Protein AF-A0A2M8Y2H8-F1 (afdb_monomer_lite)

Structure (mmCIF, N/CA/C/O backbone):
data_AF-A0A2M8Y2H8-F1
#
_entry.id   AF-A0A2M8Y2H8-F1
#
loop_
_atom_site.group_PDB
_atom_site.id
_atom_site.type_symbol
_atom_site.label_atom_id
_atom_site.label_alt_id
_atom_site.label_comp_id
_atom_site.label_asym_id
_atom_site.label_entity_id
_atom_site.label_seq_id
_atom_site.pdbx_PDB_ins_code
_atom_site.Cartn_x
_atom_site.Cartn_y
_atom_site.Cartn_z
_atom_site.occupancy
_atom_site.B_iso_or_equiv
_atom_site.auth_seq_id
_atom_site.auth_comp_id
_atom_site.auth_asym_id
_atom_site.auth_atom_id
_atom_site.pdbx_PDB_model_num
ATOM 1 N N . MET A 1 1 ? 8.170 12.080 -4.387 1.00 85.19 1 MET A N 1
ATOM 2 C CA . MET A 1 1 ? 7.043 11.181 -4.057 1.00 85.19 1 MET A CA 1
ATOM 3 C C . MET A 1 1 ? 5.766 11.998 -4.118 1.00 85.19 1 MET A C 1
ATOM 5 O O . MET A 1 1 ? 5.755 13.094 -3.574 1.00 85.19 1 MET A O 1
ATOM 9 N N . LYS A 1 2 ? 4.737 11.509 -4.805 1.00 93.50 2 LYS A N 1
ATOM 10 C CA . LYS A 1 2 ? 3.448 12.174 -5.000 1.00 93.50 2 LYS A CA 1
ATOM 11 C C . LYS A 1 2 ? 2.327 11.183 -4.692 1.00 93.50 2 LYS A C 1
ATOM 13 O O . LYS A 1 2 ? 2.408 10.032 -5.113 1.00 93.50 2 LYS A O 1
ATOM 18 N N . ILE A 1 3 ? 1.293 11.634 -3.989 1.00 95.69 3 ILE A N 1
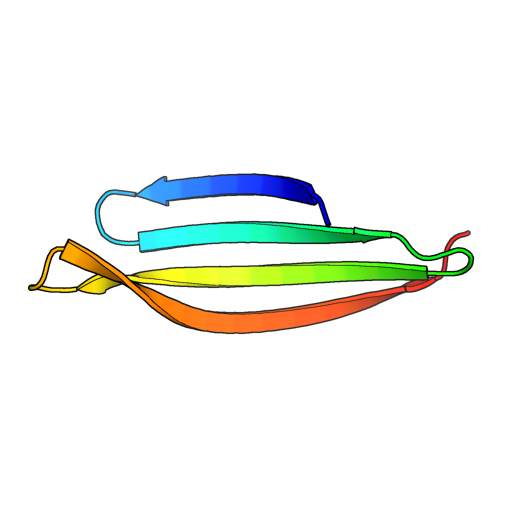ATOM 19 C CA . ILE A 1 3 ? 0.035 10.893 -3.883 1.00 95.69 3 ILE A CA 1
ATOM 20 C C . ILE A 1 3 ? -0.733 11.119 -5.189 1.00 95.69 3 ILE A C 1
ATOM 22 O O . ILE A 1 3 ? -1.013 12.260 -5.551 1.00 95.69 3 ILE A O 1
ATOM 26 N N . GLU A 1 4 ? -0.999 10.051 -5.934 1.00 95.19 4 GLU A N 1
ATOM 27 C CA . GLU A 1 4 ? -1.753 10.119 -7.189 1.00 95.19 4 GLU A CA 1
ATOM 28 C C . GLU A 1 4 ? -3.257 10.088 -6.953 1.00 95.19 4 GLU A C 1
ATOM 30 O O . GLU A 1 4 ? -3.993 10.818 -7.611 1.00 95.19 4 GLU A O 1
ATOM 35 N N . SER A 1 5 ? -3.700 9.238 -6.029 1.00 96.94 5 SER A N 1
ATOM 36 C CA . SER A 1 5 ? -5.103 9.102 -5.664 1.00 96.94 5 SER A CA 1
ATOM 37 C C . SER A 1 5 ? -5.239 8.586 -4.239 1.00 96.94 5 SER A C 1
ATOM 39 O O . SER A 1 5 ? -4.394 7.829 -3.753 1.00 96.94 5 SER A O 1
ATOM 41 N N . ILE A 1 6 ? -6.331 8.992 -3.606 1.00 96.81 6 ILE A N 1
ATOM 42 C CA . ILE A 1 6 ? -6.843 8.437 -2.359 1.00 96.81 6 ILE A CA 1
ATOM 43 C C . ILE A 1 6 ? -8.295 8.077 -2.651 1.00 96.81 6 ILE A C 1
ATOM 45 O O . ILE A 1 6 ? -9.027 8.908 -3.185 1.00 96.81 6 ILE A O 1
ATOM 49 N N . ASP A 1 7 ? -8.660 6.838 -2.366 1.00 96.69 7 ASP A N 1
ATOM 50 C CA . ASP A 1 7 ? -10.035 6.354 -2.379 1.00 96.69 7 ASP A CA 1
ATOM 51 C C . ASP A 1 7 ? -10.315 5.779 -0.993 1.00 96.69 7 ASP A C 1
ATOM 53 O O . ASP A 1 7 ? -9.655 4.824 -0.582 1.00 96.69 7 ASP A O 1
ATOM 57 N N . ASP A 1 8 ? -11.203 6.406 -0.233 1.00 94.31 8 ASP A N 1
ATOM 58 C CA . ASP A 1 8 ? -11.487 6.038 1.149 1.00 94.31 8 ASP A CA 1
ATOM 59 C C . ASP A 1 8 ? -12.978 5.787 1.385 1.00 94.31 8 ASP A C 1
ATOM 61 O O . ASP A 1 8 ? -13.857 6.380 0.763 1.00 94.31 8 ASP A O 1
ATOM 65 N N . CYS A 1 9 ? -13.250 4.856 2.294 1.00 91.75 9 CYS A N 1
ATOM 66 C CA . CYS A 1 9 ? -14.577 4.495 2.760 1.00 91.75 9 CYS A CA 1
ATOM 67 C C . CYS A 1 9 ? -14.504 4.268 4.269 1.00 91.75 9 CYS A 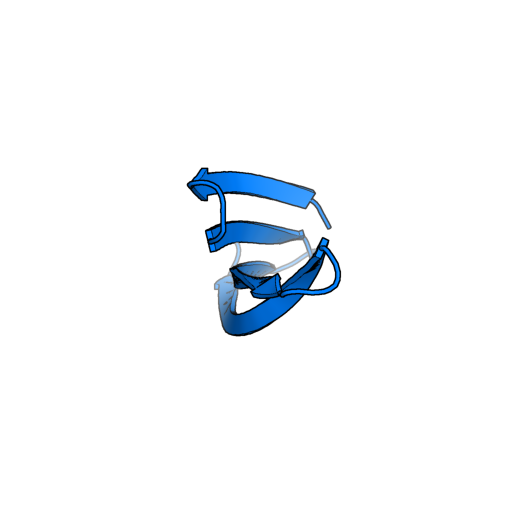C 1
ATOM 69 O O . CYS A 1 9 ? -14.227 3.153 4.717 1.00 91.75 9 CYS A O 1
ATOM 71 N N . GLU A 1 10 ? -14.714 5.349 5.025 1.00 92.56 10 GLU A N 1
ATOM 72 C CA . GLU A 1 10 ? -14.755 5.441 6.495 1.00 92.56 10 GLU A CA 1
ATOM 73 C C . GLU A 1 10 ? -13.552 4.810 7.216 1.00 92.56 10 GLU A C 1
ATOM 75 O O . GLU A 1 10 ? -12.685 5.508 7.731 1.00 92.56 10 GLU A O 1
ATOM 80 N N . THR A 1 11 ? -13.506 3.481 7.261 1.00 96.56 11 THR A N 1
ATOM 81 C CA . THR A 1 11 ? -12.510 2.675 7.973 1.00 96.56 11 THR A CA 1
ATOM 82 C C . THR A 1 11 ? -11.460 2.054 7.059 1.00 96.56 11 THR A C 1
ATOM 84 O O . THR A 1 11 ? -10.511 1.459 7.558 1.00 96.56 11 THR A O 1
ATOM 87 N N . ILE A 1 12 ? -11.591 2.172 5.736 1.00 96.50 12 ILE A N 1
ATOM 88 C CA . ILE A 1 12 ? -10.644 1.619 4.760 1.00 96.50 12 ILE A CA 1
ATOM 89 C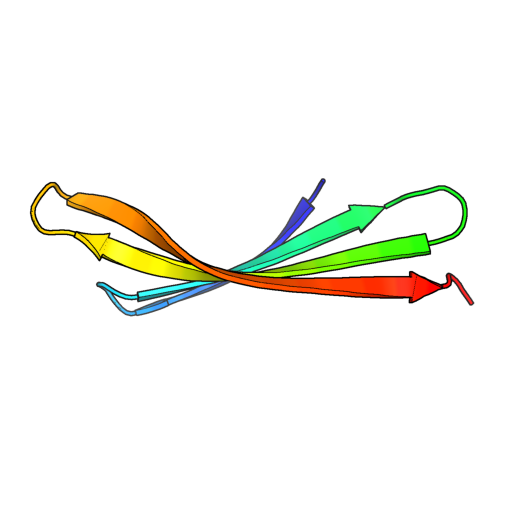 C . ILE A 1 12 ? -10.201 2.726 3.807 1.00 96.50 12 ILE A C 1
ATOM 91 O O . ILE A 1 12 ? -11.022 3.520 3.362 1.00 96.50 12 ILE A O 1
ATOM 95 N N . ALA A 1 13 ? -8.916 2.751 3.455 1.00 97.62 13 ALA A N 1
ATOM 96 C CA . ALA A 1 13 ? -8.385 3.655 2.443 1.00 97.62 13 ALA A CA 1
ATOM 97 C C . ALA A 1 13 ? -7.437 2.936 1.479 1.00 97.62 13 ALA A C 1
ATOM 99 O O . ALA A 1 13 ? -6.624 2.096 1.864 1.00 97.62 13 ALA A O 1
ATOM 100 N N . MET A 1 14 ? -7.522 3.303 0.208 1.00 97.38 14 MET A N 1
ATOM 101 C CA . MET A 1 14 ? -6.648 2.889 -0.878 1.00 97.38 14 MET A CA 1
ATOM 102 C C . MET A 1 14 ? -5.864 4.103 -1.368 1.00 97.38 14 MET A C 1
ATOM 104 O O . MET A 1 14 ? -6.418 5.049 -1.922 1.00 97.38 14 MET A O 1
ATOM 108 N N . VAL A 1 15 ? -4.547 4.077 -1.174 1.00 97.44 15 VAL A N 1
ATOM 109 C CA . VAL A 1 15 ? -3.652 5.185 -1.517 1.00 97.44 15 VAL A CA 1
ATOM 110 C C . VAL A 1 15 ? -2.689 4.752 -2.611 1.00 97.44 15 VAL A C 1
ATOM 112 O O . VAL A 1 15 ? -1.873 3.844 -2.427 1.00 97.44 15 VAL A O 1
ATOM 115 N N . LYS A 1 16 ? -2.745 5.441 -3.752 1.00 97.00 16 LYS A N 1
ATOM 116 C CA . LYS A 1 16 ? -1.779 5.274 -4.838 1.00 97.00 16 LYS A CA 1
ATOM 117 C C . LYS A 1 16 ? -0.674 6.314 -4.704 1.00 97.00 16 LYS A C 1
ATOM 119 O O . LYS A 1 16 ? -0.925 7.517 -4.767 1.00 97.00 16 LYS A O 1
ATOM 124 N N . LEU A 1 17 ? 0.561 5.854 -4.560 1.00 95.94 17 LEU A N 1
ATOM 125 C CA . LEU A 1 17 ? 1.765 6.675 -4.495 1.00 95.94 17 LEU A CA 1
ATOM 126 C C . LEU A 1 17 ? 2.592 6.488 -5.763 1.00 95.94 17 LEU A C 1
ATOM 128 O O . LEU A 1 17 ? 2.738 5.373 -6.258 1.00 95.94 17 LEU A O 1
ATOM 132 N N . ARG A 1 18 ? 3.193 7.571 -6.253 1.00 93.75 18 ARG A N 1
ATOM 133 C CA . ARG A 1 18 ? 4.209 7.534 -7.305 1.00 93.75 18 ARG A CA 1
ATOM 134 C C . ARG A 1 18 ? 5.489 8.207 -6.833 1.00 93.75 18 ARG A C 1
ATOM 136 O O . ARG A 1 18 ? 5.486 9.342 -6.351 1.00 93.75 18 ARG A O 1
ATOM 143 N N . LEU A 1 19 ? 6.610 7.526 -7.008 1.00 92.38 19 LEU A N 1
ATOM 144 C CA . LEU A 1 19 ? 7.942 8.098 -6.911 1.00 92.38 19 LEU A CA 1
ATOM 145 C C . LEU A 1 19 ? 8.565 8.099 -8.307 1.00 92.38 19 LEU A C 1
ATOM 147 O O . LEU A 1 19 ? 8.687 7.063 -8.954 1.00 92.38 19 LEU A O 1
ATOM 151 N N . GLU A 1 20 ? 8.935 9.283 -8.776 1.00 86.88 20 GLU A N 1
ATOM 152 C CA . GLU A 1 20 ? 9.590 9.445 -10.069 1.00 86.88 20 GLU A CA 1
ATOM 153 C C . GLU A 1 20 ? 11.107 9.333 -9.905 1.00 86.88 20 GLU A C 1
ATOM 155 O O . GLU A 1 20 ? 11.678 9.961 -9.013 1.00 86.88 20 GLU A O 1
ATOM 160 N N . SER A 1 21 ? 11.755 8.560 -10.777 1.00 85.75 21 SER A N 1
ATOM 161 C CA . SER A 1 21 ? 13.207 8.583 -10.980 1.00 85.75 21 SER A CA 1
ATOM 162 C C . SER A 1 21 ? 13.539 9.027 -12.409 1.00 85.75 21 SER A C 1
ATOM 164 O O . SER A 1 21 ? 12.636 9.277 -13.209 1.00 85.75 21 SER A O 1
ATOM 166 N N . SER A 1 22 ? 14.820 9.170 -12.755 1.00 83.56 22 SER A N 1
ATOM 167 C CA . SER A 1 22 ? 15.243 9.539 -14.116 1.00 83.56 22 SER 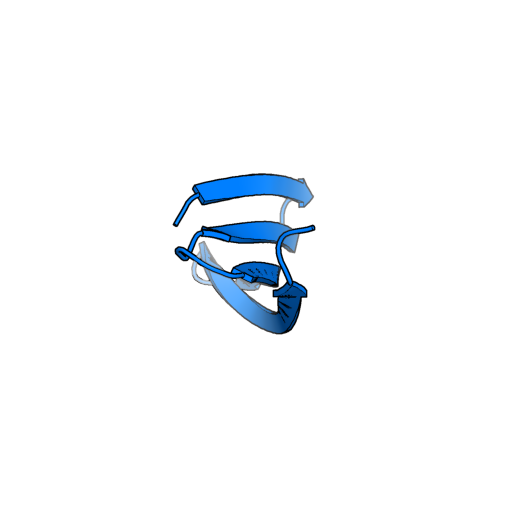A CA 1
ATOM 168 C C . SER A 1 22 ? 14.780 8.532 -15.174 1.00 83.56 22 SER A C 1
ATOM 170 O O . SER A 1 22 ? 14.391 8.943 -16.262 1.00 83.56 22 SER A O 1
ATOM 172 N N . GLU A 1 23 ? 14.750 7.242 -14.835 1.00 85.25 23 GLU A N 1
ATOM 173 C CA . GLU A 1 23 ? 14.547 6.138 -15.788 1.00 85.25 23 GLU A CA 1
ATOM 174 C C . GLU A 1 23 ? 13.263 5.334 -15.539 1.00 85.25 23 GLU A C 1
ATOM 176 O O . GLU A 1 23 ? 12.778 4.643 -16.430 1.00 85.25 23 GLU A O 1
ATOM 181 N N . ASN A 1 24 ? 12.685 5.419 -14.339 1.00 88.44 24 ASN A N 1
ATOM 182 C CA . ASN A 1 24 ? 11.551 4.592 -13.934 1.00 88.44 24 ASN A CA 1
ATOM 183 C C . ASN A 1 24 ? 10.502 5.406 -13.161 1.00 88.44 24 ASN A C 1
ATOM 185 O O . ASN A 1 24 ? 10.781 6.450 -12.563 1.00 88.44 24 ASN A O 1
ATOM 189 N N . TYR A 1 25 ? 9.281 4.889 -13.141 1.00 89.62 25 TYR A N 1
ATOM 190 C CA . TYR A 1 25 ? 8.247 5.222 -12.178 1.00 89.62 25 TYR A CA 1
ATOM 191 C C . TYR A 1 25 ? 8.124 4.075 -11.182 1.00 89.62 25 TYR A C 1
ATOM 193 O O . TYR A 1 25 ? 7.897 2.929 -11.552 1.00 89.62 25 TYR A O 1
ATOM 201 N N . PHE A 1 26 ? 8.246 4.388 -9.901 1.00 93.88 26 PHE A N 1
ATOM 202 C CA . PHE A 1 26 ? 7.895 3.462 -8.835 1.00 93.88 26 PHE A CA 1
ATOM 203 C C . PHE A 1 26 ? 6.477 3.796 -8.401 1.00 93.88 26 PHE A C 1
ATOM 205 O O . PHE A 1 26 ? 6.227 4.884 -7.876 1.00 93.88 26 PHE A O 1
ATOM 212 N N . VAL A 1 27 ? 5.542 2.889 -8.652 1.00 94.06 27 VAL A N 1
ATOM 213 C CA . VAL A 1 27 ? 4.136 3.056 -8.290 1.00 94.06 27 VAL A CA 1
ATOM 214 C C . VAL A 1 27 ? 3.819 2.091 -7.161 1.00 94.06 27 VAL A C 1
ATOM 216 O O . VAL A 1 27 ? 4.154 0.914 -7.229 1.00 94.06 27 VAL A O 1
ATOM 219 N N . SER A 1 28 ? 3.185 2.587 -6.107 1.00 95.81 28 SER A N 1
ATOM 220 C CA . SER A 1 28 ? 2.789 1.784 -4.959 1.00 95.81 28 SER A CA 1
ATOM 221 C C . SER A 1 28 ? 1.304 1.958 -4.671 1.00 95.81 28 SER A C 1
ATOM 223 O O . SER A 1 28 ? 0.810 3.079 -4.586 1.00 95.81 28 SER A O 1
ATOM 225 N N . PHE A 1 29 ? 0.603 0.843 -4.504 1.00 96.38 29 PHE A N 1
ATOM 226 C CA . PHE A 1 29 ? -0.789 0.777 -4.084 1.00 96.38 29 PHE A CA 1
ATOM 227 C C . PHE A 1 29 ? -0.817 0.316 -2.626 1.00 96.38 29 PHE A C 1
ATOM 229 O O . PHE A 1 29 ? -0.300 -0.751 -2.301 1.00 96.38 29 PHE A O 1
ATOM 236 N N . ASN A 1 30 ? -1.364 1.150 -1.746 1.00 97.31 30 ASN A N 1
ATOM 237 C CA . ASN A 1 30 ? -1.334 0.959 -0.299 1.00 97.31 30 ASN A CA 1
ATOM 238 C C . ASN A 1 30 ? -2.753 0.828 0.223 1.00 97.31 30 ASN A C 1
ATOM 240 O O . ASN A 1 30 ? -3.540 1.754 0.039 1.00 97.31 30 ASN A O 1
ATOM 244 N N . SER A 1 31 ? -3.069 -0.284 0.877 1.00 97.25 31 SER A N 1
ATOM 245 C CA . SER A 1 31 ? -4.345 -0.465 1.571 1.00 97.25 31 SER A CA 1
ATOM 246 C C . SER A 1 31 ? -4.142 -0.196 3.054 1.00 97.25 31 SER A C 1
ATOM 248 O O . SER A 1 31 ? -3.240 -0.769 3.674 1.00 97.25 31 SER A O 1
ATOM 250 N N . LEU A 1 32 ? -4.976 0.670 3.614 1.00 97.88 32 LEU A N 1
ATOM 251 C CA . LEU A 1 32 ? -4.959 1.057 5.013 1.00 97.88 32 LEU A CA 1
ATOM 252 C C . LEU A 1 32 ? -6.307 0.754 5.661 1.00 97.88 32 LEU A C 1
ATOM 254 O O . LEU A 1 32 ? -7.344 0.798 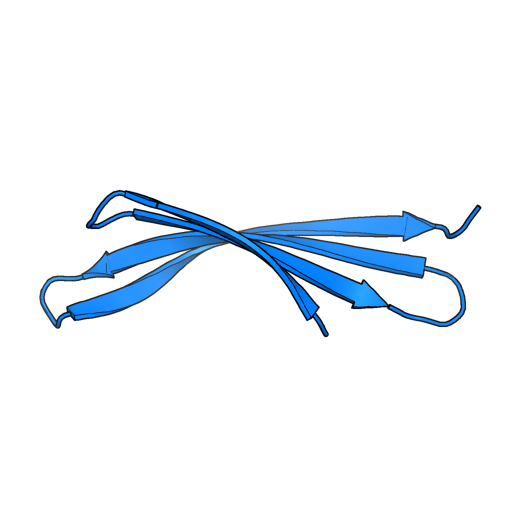5.000 1.00 97.88 32 LEU A O 1
ATOM 258 N N . VAL A 1 33 ? -6.272 0.482 6.961 1.00 97.88 33 VAL A N 1
ATOM 259 C CA . VAL A 1 33 ? -7.453 0.368 7.820 1.00 97.88 33 VAL A CA 1
ATOM 260 C C . VAL A 1 33 ? -7.330 1.349 8.983 1.00 97.88 33 VAL A C 1
ATOM 262 O O . VAL A 1 33 ? -6.228 1.541 9.496 1.00 97.88 33 VAL A O 1
ATOM 265 N N . LEU A 1 34 ? -8.429 1.982 9.376 1.00 97.62 34 LEU A N 1
ATOM 266 C CA . LEU A 1 34 ? -8.516 2.810 10.574 1.00 97.62 34 LEU A CA 1
ATOM 267 C C . LEU A 1 34 ? -8.782 1.894 11.771 1.00 97.62 34 LEU A C 1
ATOM 269 O O . LEU A 1 34 ? -9.781 1.171 11.784 1.00 97.62 34 LEU A O 1
ATOM 273 N N . ASP A 1 35 ? -7.877 1.875 12.744 1.00 95.62 35 ASP A N 1
ATOM 274 C CA . ASP A 1 35 ? -8.031 1.040 13.935 1.00 95.62 35 ASP A CA 1
ATOM 275 C C . ASP A 1 35 ? -8.883 1.704 15.035 1.00 95.62 35 ASP A C 1
ATOM 277 O O . ASP A 1 35 ? -9.397 2.815 14.887 1.00 95.62 35 ASP A O 1
ATOM 281 N N . ILE A 1 36 ? -9.053 0.996 16.157 1.00 96.56 36 ILE A N 1
ATOM 282 C CA . ILE A 1 36 ? -9.852 1.458 17.304 1.00 96.56 36 ILE A CA 1
ATOM 283 C C . ILE A 1 36 ? -9.253 2.676 18.019 1.00 96.56 36 ILE A C 1
ATOM 285 O O . ILE A 1 36 ? -9.965 3.355 18.757 1.00 96.56 36 ILE A O 1
ATOM 289 N N . ASP A 1 37 ? -7.971 2.955 17.786 1.00 97.75 37 ASP A N 1
ATOM 290 C CA . ASP A 1 37 ? -7.256 4.101 18.338 1.00 97.75 37 ASP A CA 1
ATOM 291 C C . ASP A 1 37 ? -7.340 5.319 17.392 1.00 97.75 37 ASP A C 1
ATOM 293 O O . ASP A 1 37 ? -6.746 6.363 17.658 1.00 97.75 37 ASP A O 1
ATOM 297 N N . ASN A 1 38 ? -8.143 5.222 16.321 1.00 95.56 38 ASN A N 1
ATOM 298 C CA . ASN A 1 38 ? -8.260 6.195 15.231 1.00 95.56 38 ASN A CA 1
ATOM 299 C C . ASN A 1 38 ? -6.941 6.425 14.476 1.00 95.56 38 ASN A C 1
ATOM 301 O O . ASN A 1 38 ? -6.694 7.519 13.961 1.00 95.56 38 ASN A O 1
ATOM 305 N N . GLU A 1 39 ? -6.103 5.394 14.365 1.00 97.69 39 GLU A N 1
ATOM 306 C CA . GLU A 1 39 ? -4.876 5.439 13.581 1.00 97.69 39 GLU A CA 1
ATOM 307 C C . GLU A 1 39 ? -4.995 4.616 12.296 1.00 97.69 39 GLU A C 1
ATOM 309 O O . GLU A 1 39 ? -5.430 3.464 12.288 1.00 97.69 39 GLU A O 1
ATOM 314 N N . TRP A 1 40 ? -4.556 5.197 11.178 1.00 96.94 40 TRP A N 1
ATOM 315 C CA . TRP A 1 40 ? -4.456 4.468 9.918 1.00 96.94 40 TRP A CA 1
ATOM 316 C C . TRP A 1 40 ? -3.264 3.510 9.948 1.00 96.94 40 TRP A C 1
ATOM 318 O O . TRP A 1 40 ? -2.110 3.928 10.071 1.00 96.94 40 TRP A O 1
ATOM 328 N N . LYS A 1 41 ? -3.532 2.218 9.774 1.00 97.38 41 LYS A N 1
ATOM 329 C CA . LYS A 1 41 ? -2.525 1.157 9.702 1.00 97.38 41 LYS A CA 1
ATOM 330 C C . LYS A 1 41 ? -2.438 0.607 8.288 1.00 97.38 41 LYS A C 1
ATOM 332 O O . LYS A 1 41 ? -3.448 0.264 7.680 1.00 97.38 41 LYS A O 1
ATOM 337 N N . LEU A 1 42 ? -1.219 0.489 7.773 1.00 96.62 42 LEU A N 1
ATOM 338 C CA . LEU A 1 42 ? -0.947 -0.153 6.490 1.00 96.62 42 LEU A CA 1
ATOM 339 C C . LEU A 1 42 ? -1.129 -1.671 6.622 1.00 96.62 42 LEU A C 1
ATOM 341 O O . LEU A 1 42 ? -0.421 -2.306 7.400 1.00 96.62 42 LEU A O 1
ATOM 345 N N . ILE A 1 43 ? -2.040 -2.250 5.842 1.00 96.69 43 ILE A N 1
ATOM 346 C CA . ILE A 1 43 ? -2.305 -3.700 5.829 1.00 96.69 43 ILE A CA 1
ATOM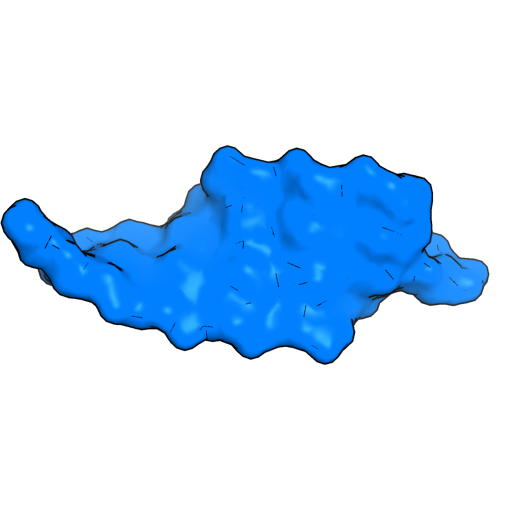 347 C C . ILE A 1 43 ? -1.826 -4.376 4.544 1.00 96.69 43 ILE A C 1
ATOM 349 O O . ILE A 1 43 ? -1.596 -5.584 4.523 1.00 96.69 43 ILE A O 1
ATOM 353 N N . ASN A 1 44 ? -1.656 -3.609 3.465 1.00 96.44 44 ASN A N 1
ATOM 354 C CA . ASN A 1 44 ? -1.096 -4.109 2.219 1.00 96.44 44 ASN A CA 1
ATOM 355 C C . ASN A 1 44 ? -0.298 -3.024 1.495 1.00 96.44 44 ASN A C 1
ATOM 357 O O . ASN A 1 44 ? -0.705 -1.864 1.456 1.00 96.44 44 ASN A O 1
ATOM 361 N N . ASN A 1 45 ? 0.815 -3.431 0.893 1.00 95.31 45 ASN A N 1
ATOM 362 C CA . ASN A 1 45 ? 1.620 -2.613 0.003 1.00 95.31 45 ASN A CA 1
ATOM 363 C C . ASN A 1 45 ? 1.984 -3.448 -1.226 1.00 95.31 45 ASN A C 1
ATOM 365 O O . ASN A 1 45 ? 2.695 -4.446 -1.110 1.00 95.31 45 ASN A O 1
ATOM 369 N N . LEU A 1 46 ? 1.516 -3.022 -2.396 1.00 95.62 46 LEU A N 1
ATOM 370 C CA . LEU A 1 46 ? 1.967 -3.544 -3.679 1.00 95.62 46 LEU A CA 1
ATOM 371 C C . LEU A 1 46 ? 2.797 -2.472 -4.376 1.00 95.62 46 LEU A C 1
ATOM 373 O O . LEU A 1 46 ? 2.266 -1.427 -4.750 1.00 95.62 46 LEU A O 1
ATOM 377 N N . ALA A 1 47 ? 4.088 -2.731 -4.561 1.00 94.50 47 ALA A N 1
ATOM 378 C CA . ALA A 1 47 ? 4.998 -1.847 -5.278 1.00 94.50 47 ALA A CA 1
ATOM 379 C C . ALA A 1 47 ? 5.362 -2.441 -6.644 1.00 94.50 47 ALA A C 1
ATOM 381 O O . ALA A 1 47 ? 5.734 -3.609 -6.748 1.00 94.50 47 ALA A O 1
ATOM 382 N N . VAL A 1 48 ? 5.266 -1.619 -7.687 1.00 94.00 48 VAL A N 1
ATOM 383 C CA . VAL A 1 48 ? 5.568 -1.969 -9.076 1.00 94.00 48 VAL A CA 1
ATOM 384 C C . VAL A 1 48 ? 6.550 -0.946 -9.641 1.00 94.00 48 VAL A C 1
ATOM 386 O O . VAL A 1 48 ? 6.463 0.250 -9.351 1.00 94.00 48 VAL A O 1
ATOM 389 N N . VAL A 1 49 ? 7.492 -1.424 -10.452 1.00 93.94 49 VAL A N 1
ATOM 390 C CA . VAL A 1 49 ? 8.409 -0.576 -11.217 1.00 93.94 49 VAL A CA 1
ATOM 391 C C . VAL A 1 49 ? 7.933 -0.543 -12.661 1.00 93.94 49 VAL A C 1
ATOM 393 O O . VAL A 1 49 ? 7.850 -1.578 -13.317 1.00 93.94 49 VAL A O 1
ATOM 396 N N . GLU A 1 50 ? 7.628 0.649 -13.151 1.00 88.62 50 GLU A N 1
ATOM 397 C CA . GLU A 1 50 ? 7.287 0.905 -14.544 1.00 88.62 50 GLU A CA 1
ATOM 398 C C . GLU A 1 50 ? 8.450 1.653 -15.197 1.00 88.62 50 GLU A C 1
ATOM 400 O O . GLU A 1 50 ? 8.775 2.774 -14.807 1.00 88.62 50 GLU A O 1
ATOM 405 N N . ALA A 1 51 ? 9.093 1.048 -16.195 1.00 88.38 51 ALA A N 1
ATOM 406 C CA . ALA A 1 51 ? 10.106 1.749 -16.976 1.00 88.38 51 ALA A CA 1
ATOM 407 C C . ALA A 1 51 ? 9.474 2.940 -17.705 1.00 88.38 51 ALA A C 1
ATOM 409 O O . ALA A 1 51 ? 8.375 2.829 -18.263 1.00 88.38 51 ALA A O 1
ATOM 410 N N . LYS A 1 52 ? 10.166 4.083 -17.714 1.00 84.25 52 LYS A N 1
ATOM 411 C CA . LYS A 1 52 ? 9.749 5.215 -18.543 1.00 84.25 52 LYS A CA 1
ATOM 412 C C . LYS A 1 52 ? 9.896 4.805 -20.011 1.00 84.25 52 LYS A C 1
ATOM 414 O O . LYS A 1 52 ? 10.957 4.331 -20.409 1.00 84.25 52 LYS A O 1
ATOM 419 N N . LYS A 1 53 ? 8.807 4.925 -20.776 1.00 74.12 53 LYS A N 1
ATOM 420 C CA . LYS A 1 53 ? 8.831 4.766 -22.237 1.00 74.12 53 LYS A CA 1
ATOM 421 C C . LYS A 1 53 ? 9.518 5.948 -22.901 1.00 74.12 53 LYS A C 1
ATOM 423 O O . LYS A 1 53 ? 9.352 7.074 -22.380 1.00 74.12 53 LYS A O 1
#

Secondary structure (DSSP, 8-state):
-EEEEEEEETTEEEEEEEEE-SSEEEEEEEEEEE-TTS-EEEEEEEEEEEE--

Sequence (53 aa):
MKIESIDDCETIAMVKLRLESSENYFVSFNSLVLDIDNEWKLINNLAVVEAKK

Radius of gyration: 12.94 Å; chains: 1; bounding box: 30×16×41 Å

pLDDT: mean 93.71, std 4.83, range [74.12, 97.88]

Foldseek 3Di:
DDFPDWDDDVFKIWTWDWDDDPFWIWIKIWIWGQDPVRDTDTPDIDIDIGTDD